Protein AF-A0A848X9R8-F1 (afdb_monomer)

Nearest PDB structures (foldseek):
  1lwm-assembly1_A  TM=9.128E-01  e=4.221E+00  Saccharomyces cerevisiae
  6qbt-assembly1_A  TM=9.382E-01  e=9.233E+00  Human T-lymphotropic virus 2
  3erm-assembly3_D-2  TM=7.927E-01  e=9.914E+00  Pseudomonas syringae pv. tomato

Mean predicted aligned error: 7.35 Å

Secondary structure (DSSP, 8-state):
-PPPPHHHHHHHHHS-HHHHHHHHHHHHHHHHHHHHHHHHHH-TTS-HHHHHHHHHHHHHHTT-

Radius of gyration: 15.7 Å; Cα contacts (8 Å, |Δi|>4): 14; chains: 1; bounding box: 36×24×35 Å

Sequence (64 aa):
MEAMSDAEVEILKALGPERKLAVMQSLIQQAFDLKEAWIGSQEPELPREEILVRVREQMAGAGT

Structure (mmCIF, N/CA/C/O backbone):
data_AF-A0A848X9R8-F1
#
_entry.id   AF-A0A848X9R8-F1
#
loop_
_atom_site.group_PDB
_atom_site.id
_atom_site.type_symbol
_atom_site.label_atom_id
_atom_site.label_alt_id
_atom_site.label_comp_id
_atom_site.label_asym_id
_atom_site.label_entity_id
_atom_site.label_seq_id
_atom_site.pdbx_PDB_ins_code
_atom_site.Cartn_x
_atom_site.Cartn_y
_atom_site.Cartn_z
_atom_site.occupancy
_atom_site.B_iso_or_equiv
_atom_site.auth_seq_id
_atom_site.auth_comp_id
_atom_site.auth_asym_id
_atom_site.auth_atom_id
_atom_site.pdbx_PDB_model_num
ATOM 1 N N . MET A 1 1 ? 13.366 -12.129 3.191 1.00 47.84 1 MET A N 1
ATOM 2 C CA . MET A 1 1 ? 13.076 -11.183 2.099 1.00 47.84 1 MET A CA 1
ATOM 3 C C . MET A 1 1 ? 13.969 -11.611 0.954 1.00 47.84 1 MET A C 1
ATOM 5 O O . MET A 1 1 ? 15.176 -11.449 1.074 1.00 47.84 1 MET A O 1
ATOM 9 N N . GLU A 1 2 ? 13.423 -12.314 -0.039 1.00 59.97 2 GLU A N 1
ATOM 10 C CA . GLU A 1 2 ? 14.208 -12.660 -1.230 1.00 59.97 2 GLU A CA 1
ATOM 11 C C . GLU A 1 2 ? 14.544 -11.363 -1.962 1.00 59.97 2 GLU A C 1
ATOM 13 O O . GLU A 1 2 ? 13.672 -10.520 -2.178 1.00 59.97 2 GLU A O 1
ATOM 18 N N . ALA A 1 3 ? 15.828 -11.165 -2.254 1.00 66.25 3 ALA A N 1
ATOM 19 C CA . ALA A 1 3 ? 16.256 -10.069 -3.102 1.00 66.25 3 ALA A CA 1
ATOM 20 C C . ALA A 1 3 ? 15.659 -10.292 -4.496 1.00 66.25 3 ALA A C 1
ATOM 22 O O . ALA A 1 3 ? 15.701 -11.414 -5.001 1.00 66.25 3 ALA A O 1
ATOM 23 N N . MET A 1 4 ? 15.105 -9.233 -5.094 1.00 71.62 4 MET A N 1
ATOM 24 C CA . MET A 1 4 ? 14.691 -9.256 -6.497 1.00 71.62 4 MET A CA 1
ATOM 25 C C . MET A 1 4 ? 15.827 -9.817 -7.348 1.00 71.62 4 MET A C 1
ATOM 27 O O . MET A 1 4 ? 16.981 -9.413 -7.187 1.00 71.62 4 MET A O 1
ATOM 31 N N . SER A 1 5 ? 15.493 -10.737 -8.244 1.00 82.38 5 SER A N 1
ATOM 32 C CA . SER A 1 5 ? 16.479 -11.307 -9.148 1.00 82.38 5 SER A CA 1
ATOM 33 C C . SER A 1 5 ? 17.019 -10.225 -10.085 1.00 82.38 5 SER A C 1
ATOM 35 O O . SER A 1 5 ? 16.298 -9.310 -10.495 1.00 82.38 5 SER A O 1
ATOM 37 N N . ASP A 1 6 ? 18.284 -10.352 -10.480 1.00 77.94 6 ASP A N 1
ATOM 38 C CA . ASP A 1 6 ? 18.915 -9.415 -11.417 1.00 77.94 6 ASP A CA 1
ATOM 39 C C . ASP A 1 6 ? 18.121 -9.299 -12.734 1.00 77.94 6 ASP A C 1
ATOM 41 O O . ASP A 1 6 ? 18.046 -8.230 -13.337 1.00 77.9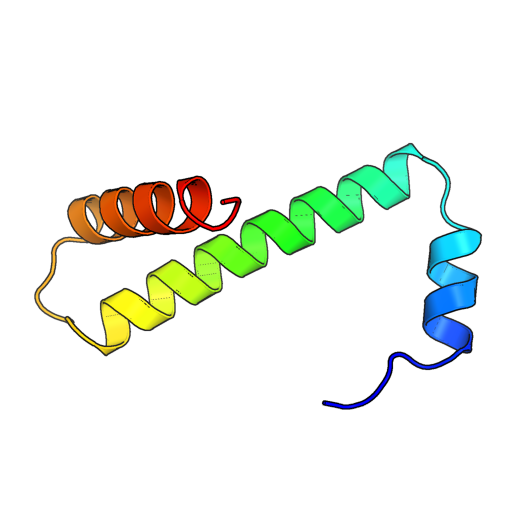4 6 ASP A O 1
ATOM 45 N N . ALA A 1 7 ? 17.439 -10.374 -13.142 1.00 76.94 7 ALA A N 1
ATOM 46 C CA . ALA A 1 7 ? 16.563 -10.390 -14.309 1.00 76.94 7 ALA A CA 1
ATOM 47 C C . ALA A 1 7 ? 15.340 -9.465 -14.161 1.00 76.94 7 ALA A C 1
ATOM 49 O O . ALA A 1 7 ? 14.987 -8.752 -15.101 1.00 76.94 7 ALA A O 1
ATOM 50 N N . GLU A 1 8 ? 14.702 -9.433 -12.990 1.00 77.81 8 GLU A N 1
ATOM 51 C CA . GLU A 1 8 ? 13.553 -8.555 -12.726 1.00 77.81 8 GLU A CA 1
ATOM 52 C C . GLU A 1 8 ? 13.970 -7.082 -12.702 1.00 77.81 8 GLU A C 1
ATOM 54 O O . GLU A 1 8 ? 13.248 -6.216 -13.203 1.00 77.81 8 GLU A O 1
ATOM 59 N N . VAL A 1 9 ? 15.167 -6.794 -12.185 1.00 76.19 9 VAL A N 1
ATOM 60 C CA . VAL A 1 9 ? 15.740 -5.444 -12.187 1.00 76.1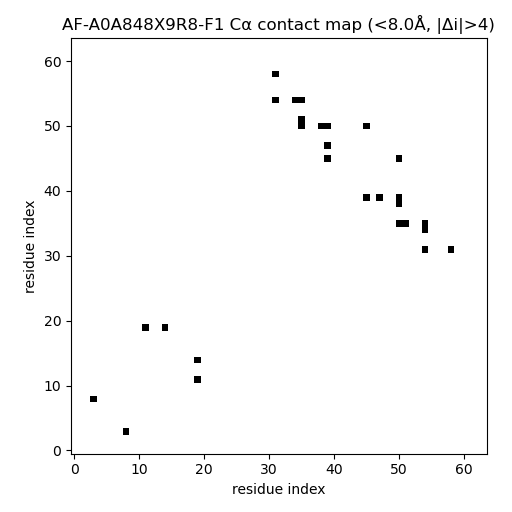9 9 VAL A CA 1
ATOM 61 C C . VAL A 1 9 ? 16.016 -4.966 -13.615 1.00 76.19 9 VAL A C 1
ATOM 63 O O . VAL A 1 9 ? 15.677 -3.829 -13.954 1.00 76.19 9 VAL A O 1
ATOM 66 N N . GLU A 1 10 ? 16.578 -5.815 -14.476 1.00 80.12 10 GLU A N 1
ATOM 67 C CA . GLU A 1 10 ? 16.827 -5.463 -15.880 1.00 80.12 10 GLU A CA 1
ATOM 68 C C . GLU A 1 10 ? 15.529 -5.264 -16.678 1.00 80.12 10 GLU A C 1
ATOM 70 O O . GLU A 1 10 ? 15.425 -4.315 -17.460 1.00 80.12 10 GLU A O 1
ATOM 75 N N . ILE A 1 11 ? 14.492 -6.068 -16.415 1.00 80.00 11 ILE A N 1
ATOM 76 C CA . ILE A 1 11 ? 13.156 -5.859 -16.994 1.00 80.00 11 ILE A CA 1
ATOM 77 C C . ILE A 1 11 ? 12.611 -4.485 -16.593 1.00 80.00 11 ILE A C 1
ATOM 79 O O . ILE A 1 11 ? 12.169 -3.727 -17.458 1.00 80.00 11 ILE A O 1
ATOM 83 N N . LEU A 1 12 ? 12.682 -4.126 -15.306 1.00 71.06 12 LEU A N 1
ATOM 84 C CA . LEU A 1 12 ? 12.227 -2.817 -14.832 1.00 71.06 12 LEU A CA 1
ATOM 85 C C . LEU A 1 12 ? 13.024 -1.670 -15.455 1.00 71.06 12 LEU A C 1
ATOM 87 O O . LEU A 1 12 ? 12.434 -0.647 -15.802 1.00 71.06 12 LEU A O 1
ATOM 91 N N . LYS A 1 13 ? 14.342 -1.814 -15.639 1.00 74.56 13 LYS A N 1
ATOM 92 C CA . LYS A 1 13 ? 15.170 -0.797 -16.307 1.00 74.56 13 LYS A CA 1
ATOM 93 C C . LYS A 1 13 ? 14.738 -0.577 -17.754 1.00 74.56 13 LYS A C 1
ATOM 95 O O . LYS A 1 13 ? 14.628 0.584 -18.157 1.00 74.56 13 LYS A O 1
ATOM 100 N N . ALA A 1 14 ? 14.428 -1.657 -18.474 1.00 79.06 14 ALA A N 1
ATOM 101 C CA . ALA A 1 14 ? 13.987 -1.641 -19.867 1.00 79.06 14 ALA A CA 1
ATOM 102 C C . ALA A 1 14 ? 12.562 -1.088 -20.072 1.00 79.06 14 ALA A C 1
ATOM 104 O O . ALA A 1 14 ? 12.193 -0.745 -21.197 1.00 79.06 14 ALA A O 1
ATOM 105 N N . LEU A 1 15 ? 11.754 -0.959 -19.011 1.00 80.44 15 LEU A N 1
ATOM 106 C CA . LEU A 1 15 ? 10.432 -0.341 -19.111 1.00 80.44 15 LEU A CA 1
ATOM 107 C C . LEU A 1 15 ? 10.533 1.154 -19.455 1.00 80.44 15 LEU A C 1
ATOM 109 O O . LEU A 1 15 ? 11.239 1.929 -18.798 1.00 80.44 15 LEU A O 1
ATOM 113 N N . GLY A 1 16 ? 9.747 1.576 -20.449 1.00 85.81 16 GLY A N 1
ATOM 114 C CA . GLY A 1 16 ? 9.518 2.991 -20.735 1.00 85.81 16 GLY A CA 1
ATOM 115 C C . GLY A 1 16 ? 8.829 3.716 -19.563 1.00 85.81 16 GLY A C 1
ATOM 116 O O . GLY A 1 16 ? 8.197 3.061 -18.725 1.00 85.81 16 GLY A O 1
ATOM 117 N N . PRO A 1 17 ? 8.917 5.058 -19.487 1.00 86.12 17 PRO A N 1
ATOM 118 C CA . PRO A 1 17 ? 8.403 5.844 -18.359 1.00 86.12 17 PRO A CA 1
ATOM 119 C C . PRO A 1 17 ? 6.931 5.578 -18.019 1.00 86.12 17 PRO A C 1
ATOM 121 O O . PRO A 1 17 ? 6.594 5.405 -16.850 1.00 86.12 17 PRO A O 1
ATOM 124 N N . GLU A 1 18 ? 6.067 5.462 -19.029 1.00 87.94 18 GLU A N 1
ATOM 125 C CA . GLU A 1 18 ? 4.637 5.178 -18.843 1.00 87.94 18 GLU A CA 1
ATOM 126 C C . GLU A 1 18 ? 4.403 3.834 -18.150 1.00 87.94 18 GLU A C 1
ATOM 128 O O . GLU A 1 18 ? 3.574 3.711 -17.251 1.00 87.94 18 GLU A O 1
ATOM 133 N N . ARG A 1 19 ? 5.185 2.819 -18.525 1.00 86.25 19 ARG A N 1
ATOM 134 C CA . ARG A 1 19 ? 5.035 1.478 -17.966 1.00 86.25 19 ARG A CA 1
ATOM 135 C C . ARG A 1 19 ? 5.607 1.381 -16.557 1.00 86.25 19 ARG A C 1
ATOM 137 O O . ARG A 1 19 ? 5.030 0.687 -15.727 1.00 86.25 19 ARG A O 1
ATOM 144 N N . LYS A 1 20 ? 6.675 2.128 -16.257 1.00 87.00 20 LYS A N 1
ATOM 145 C CA . LYS A 1 20 ? 7.169 2.307 -14.880 1.00 87.00 20 LYS A CA 1
ATOM 146 C C . LYS A 1 20 ? 6.114 2.970 -13.998 1.00 87.00 20 LYS A C 1
ATOM 148 O O . LYS A 1 20 ? 5.851 2.479 -12.906 1.00 87.00 20 LYS A O 1
ATOM 153 N N . LEU A 1 21 ? 5.474 4.035 -14.484 1.00 88.94 21 LEU A N 1
ATOM 154 C CA . LEU A 1 21 ? 4.403 4.711 -13.754 1.00 88.94 21 LEU A CA 1
ATOM 155 C C . LEU A 1 21 ? 3.225 3.768 -13.474 1.00 88.94 21 LEU A C 1
ATOM 157 O O . LEU A 1 21 ? 2.763 3.711 -12.339 1.00 88.94 21 LEU A O 1
ATOM 161 N N . ALA A 1 22 ? 2.796 2.986 -14.468 1.00 89.94 22 ALA A N 1
ATOM 162 C CA . ALA A 1 22 ? 1.727 2.003 -14.29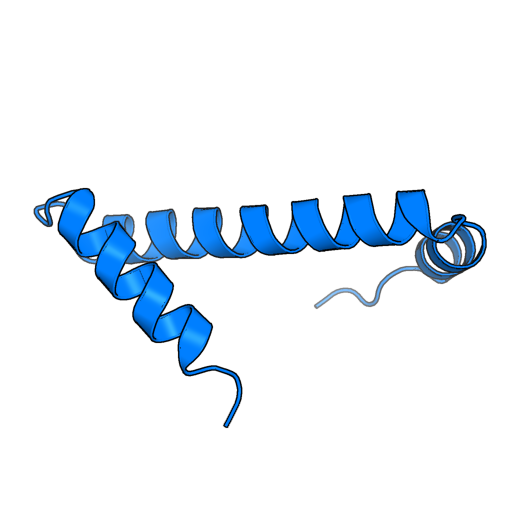4 1.00 89.94 22 ALA A CA 1
ATOM 163 C C . ALA A 1 22 ? 2.071 0.944 -13.230 1.00 89.94 22 ALA A C 1
ATOM 165 O O . ALA A 1 22 ? 1.232 0.612 -12.392 1.00 89.94 22 ALA A O 1
ATOM 166 N N . VAL A 1 23 ? 3.316 0.451 -13.213 1.00 89.56 23 VAL A N 1
ATOM 167 C CA . VAL A 1 23 ? 3.788 -0.479 -12.173 1.00 89.56 23 VAL A CA 1
ATOM 168 C C . VAL A 1 23 ? 3.751 0.183 -10.797 1.00 89.56 23 VAL A C 1
ATOM 170 O O . VAL A 1 23 ? 3.202 -0.398 -9.866 1.00 89.56 23 VAL A O 1
ATOM 173 N N . MET A 1 24 ? 4.268 1.407 -10.659 1.00 91.44 24 MET A N 1
ATOM 174 C CA . MET A 1 24 ? 4.239 2.119 -9.376 1.00 91.44 24 MET A CA 1
ATOM 175 C C . MET A 1 24 ? 2.809 2.347 -8.877 1.00 91.44 24 MET A C 1
ATOM 177 O O . MET A 1 24 ? 2.529 2.103 -7.708 1.00 91.44 24 MET A O 1
ATOM 181 N N . GLN A 1 25 ? 1.890 2.754 -9.755 1.00 93.56 25 GLN A N 1
ATOM 182 C CA . GLN A 1 25 ? 0.476 2.922 -9.411 1.00 93.56 25 GLN A CA 1
ATOM 183 C C . GLN A 1 25 ? -0.151 1.608 -8.932 1.00 93.56 25 GLN A C 1
ATOM 185 O O . GLN A 1 25 ? -0.841 1.595 -7.915 1.00 93.56 25 GLN A O 1
ATOM 190 N N . SER A 1 26 ? 0.139 0.496 -9.615 1.00 94.56 26 SER A N 1
ATOM 191 C CA . SE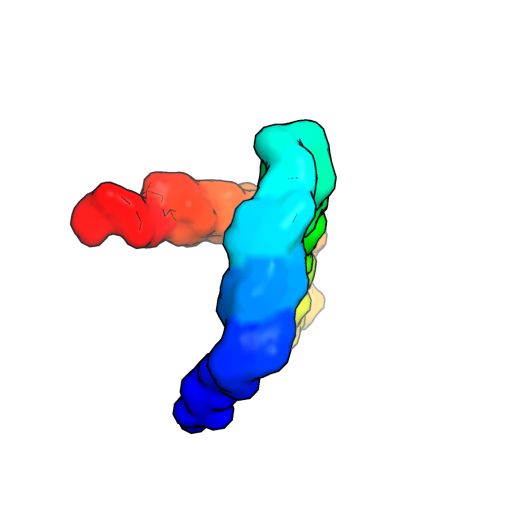R A 1 26 ? -0.329 -0.830 -9.202 1.00 94.56 26 SER A CA 1
ATOM 192 C C . SER A 1 26 ? 0.214 -1.233 -7.830 1.00 94.56 26 SER A C 1
ATOM 194 O O . SER A 1 26 ? -0.529 -1.769 -7.013 1.00 94.56 26 SER A O 1
ATOM 196 N N . LEU A 1 27 ? 1.498 -0.982 -7.560 1.00 93.00 27 LEU A N 1
ATOM 197 C CA . LEU A 1 27 ? 2.116 -1.305 -6.271 1.00 93.00 27 LEU A CA 1
ATOM 198 C C . LEU A 1 27 ? 1.530 -0.464 -5.133 1.00 93.00 27 LEU A C 1
ATOM 200 O O . LEU A 1 27 ? 1.269 -0.992 -4.055 1.00 93.00 27 LEU A O 1
A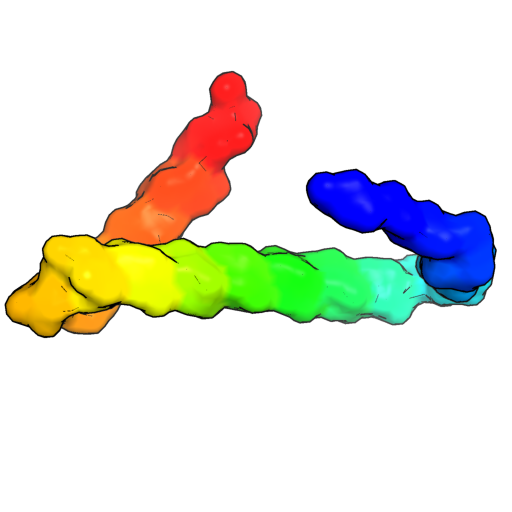TOM 204 N N . ILE A 1 28 ? 1.278 0.824 -5.380 1.00 91.81 28 ILE A N 1
ATOM 205 C CA . ILE A 1 28 ? 0.611 1.700 -4.412 1.00 91.81 28 ILE A CA 1
ATOM 206 C C . ILE A 1 28 ? -0.784 1.156 -4.096 1.00 91.81 28 ILE A C 1
ATOM 208 O O . ILE A 1 28 ? -1.114 1.012 -2.924 1.00 91.81 28 ILE A O 1
ATOM 212 N N . GLN A 1 29 ? -1.575 0.784 -5.107 1.00 94.19 29 GLN A N 1
ATOM 213 C CA . GLN A 1 29 ? -2.908 0.219 -4.878 1.00 94.19 29 GLN A CA 1
ATOM 214 C C . GLN A 1 29 ? -2.847 -1.064 -4.037 1.00 94.19 29 GLN A C 1
ATOM 216 O O . GLN A 1 29 ? -3.549 -1.173 -3.036 1.00 94.19 29 GLN A O 1
ATOM 221 N N . GLN A 1 30 ? -1.947 -1.991 -4.373 1.00 96.31 30 GLN A N 1
ATOM 222 C CA . GLN A 1 30 ? -1.774 -3.235 -3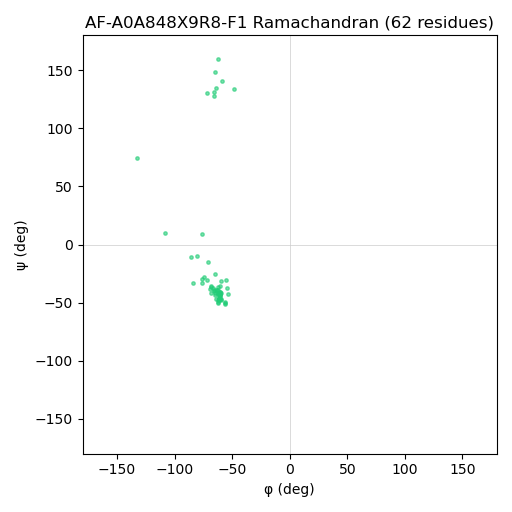.614 1.00 96.31 30 GLN A CA 1
ATOM 223 C C . GLN A 1 30 ? -1.369 -2.983 -2.155 1.00 96.31 30 GLN A C 1
ATOM 225 O O . GLN A 1 30 ? -1.804 -3.708 -1.261 1.00 96.31 30 GLN A O 1
ATOM 230 N N . ALA A 1 31 ? -0.563 -1.952 -1.888 1.00 94.56 31 ALA A N 1
ATOM 231 C CA . ALA A 1 31 ? -0.202 -1.577 -0.523 1.00 94.56 31 ALA A CA 1
ATOM 232 C C . ALA A 1 31 ? -1.417 -1.082 0.283 1.00 94.56 31 ALA A C 1
ATOM 234 O O . ALA A 1 31 ? -1.552 -1.426 1.459 1.00 94.56 31 ALA A O 1
ATOM 235 N N . PHE A 1 32 ? -2.314 -0.314 -0.345 1.00 95.00 32 PHE A N 1
ATOM 236 C CA . PHE A 1 32 ? -3.576 0.104 0.271 1.00 95.00 32 PHE A CA 1
ATOM 237 C C . PHE A 1 32 ? -4.485 -1.096 0.556 1.00 95.00 32 PHE A C 1
ATOM 239 O O . PHE A 1 32 ? -4.967 -1.225 1.681 1.00 95.00 32 PHE A O 1
ATOM 246 N N . ASP A 1 33 ? -4.652 -1.997 -0.414 1.00 96.12 33 ASP A N 1
ATOM 247 C CA . ASP A 1 33 ? -5.494 -3.191 -0.275 1.00 96.12 33 ASP A CA 1
ATOM 248 C C . ASP A 1 33 ? -4.989 -4.100 0.859 1.00 96.12 33 ASP A C 1
ATOM 250 O O . ASP A 1 33 ? -5.763 -4.583 1.689 1.00 96.12 33 ASP A O 1
ATOM 254 N N . LEU A 1 34 ? -3.667 -4.288 0.948 1.00 96.88 34 LEU A N 1
ATOM 255 C CA . LEU A 1 34 ? -3.049 -5.077 2.011 1.00 96.88 34 LEU A CA 1
ATOM 256 C C . LEU A 1 34 ? -3.263 -4.438 3.388 1.00 96.88 34 LEU A C 1
ATOM 258 O O . LEU A 1 34 ? -3.512 -5.146 4.365 1.00 96.88 34 LEU A O 1
ATOM 262 N N . LYS A 1 35 ? -3.182 -3.105 3.482 1.00 95.81 35 LYS A N 1
ATOM 263 C CA . LYS A 1 35 ? -3.431 -2.393 4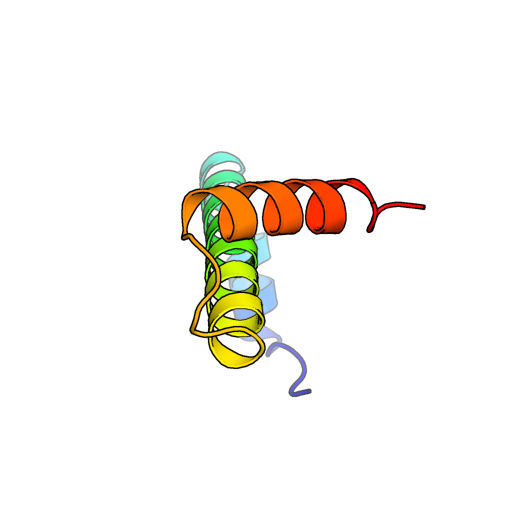.738 1.00 95.81 35 LYS A CA 1
ATOM 264 C C . LYS A 1 35 ? -4.905 -2.470 5.144 1.00 95.81 35 LYS A C 1
ATOM 266 O O . LYS A 1 35 ? -5.168 -2.710 6.320 1.00 95.81 35 LYS A O 1
ATOM 271 N N . GLU A 1 36 ? -5.842 -2.321 4.204 1.00 96.88 36 GLU A N 1
ATOM 272 C CA . GLU A 1 36 ? -7.283 -2.515 4.443 1.00 96.88 36 GLU A CA 1
ATOM 273 C C . GLU A 1 36 ? -7.545 -3.917 5.011 1.00 96.88 36 GLU A C 1
ATOM 275 O O . GLU A 1 36 ? -8.144 -4.046 6.080 1.00 96.88 36 GLU A O 1
ATOM 280 N N . ALA A 1 37 ? -7.017 -4.958 4.358 1.00 96.75 37 ALA A N 1
ATOM 281 C CA . ALA A 1 37 ? -7.164 -6.342 4.804 1.00 96.75 37 ALA A CA 1
ATOM 282 C C . ALA A 1 37 ? -6.537 -6.586 6.186 1.00 96.75 37 ALA A C 1
ATOM 284 O O . ALA A 1 37 ? -7.130 -7.265 7.026 1.00 96.75 37 ALA A O 1
ATOM 285 N N . TRP A 1 38 ? -5.357 -6.017 6.448 1.00 97.25 38 TRP A N 1
ATOM 286 C CA . TRP A 1 38 ? -4.699 -6.137 7.746 1.00 97.25 38 TRP A CA 1
ATOM 287 C C . TRP A 1 38 ? -5.537 -5.508 8.865 1.00 97.25 38 TRP A C 1
ATOM 289 O O . TRP A 1 38 ? -5.801 -6.188 9.854 1.00 97.25 38 TRP A O 1
ATOM 299 N N . ILE A 1 39 ? -6.020 -4.270 8.704 1.00 95.50 39 ILE A N 1
ATOM 300 C CA . ILE A 1 39 ? -6.878 -3.615 9.709 1.00 95.50 39 ILE A CA 1
ATOM 301 C C . ILE A 1 39 ? -8.171 -4.415 9.906 1.00 95.50 39 ILE A C 1
ATOM 303 O O . ILE A 1 39 ? -8.512 -4.735 11.042 1.00 95.50 39 ILE A O 1
ATOM 307 N N . GLY A 1 40 ? -8.844 -4.816 8.823 1.00 96.75 40 GLY A N 1
ATOM 308 C CA . GLY A 1 40 ? -10.061 -5.630 8.912 1.00 96.75 40 GLY A CA 1
ATOM 309 C C . GLY A 1 40 ? -9.840 -6.975 9.612 1.00 96.75 40 GLY A C 1
ATOM 310 O O . GLY A 1 40 ? -10.728 -7.464 10.302 1.00 96.75 40 GLY A O 1
ATOM 311 N N . SER A 1 41 ? -8.641 -7.560 9.501 1.00 96.88 41 SER A N 1
ATOM 312 C CA . SER A 1 41 ? -8.292 -8.790 10.225 1.00 96.88 41 SER A CA 1
ATOM 313 C C . SER A 1 41 ? -8.094 -8.583 11.731 1.00 96.88 41 SER A C 1
ATOM 315 O O . SER A 1 41 ? -8.331 -9.507 12.505 1.00 96.88 4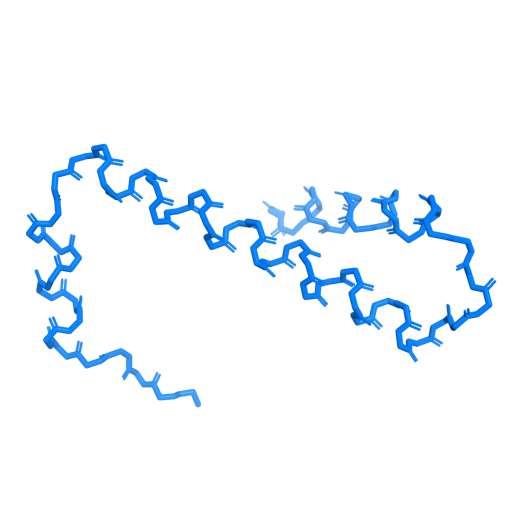1 SER A O 1
ATOM 317 N N . GLN A 1 42 ? -7.639 -7.396 12.146 1.00 96.25 42 GLN A N 1
ATOM 318 C CA . GLN A 1 42 ? -7.423 -7.053 13.554 1.00 96.25 42 GLN A CA 1
ATOM 319 C C . GLN A 1 42 ? -8.717 -6.583 14.228 1.00 96.25 42 GLN A C 1
ATOM 321 O O . GLN A 1 42 ? -8.923 -6.844 15.411 1.00 96.25 42 GLN A O 1
ATOM 326 N N . GLU A 1 43 ? -9.592 -5.911 13.475 1.00 95.44 43 GLU A N 1
ATOM 327 C CA . GLU A 1 43 ? -10.831 -5.303 13.966 1.00 95.44 43 GLU A CA 1
ATOM 328 C C . GLU A 1 43 ? -12.026 -5.664 13.052 1.00 95.44 43 GLU A C 1
ATOM 330 O O . GLU A 1 43 ? -12.501 -4.814 12.298 1.00 95.44 43 GLU A O 1
ATOM 335 N N . PRO A 1 44 ? -12.548 -6.909 13.102 1.00 94.00 44 PRO A N 1
ATOM 336 C CA . PRO A 1 44 ? -13.581 -7.382 12.167 1.00 94.00 44 PRO A CA 1
ATOM 337 C C . PRO A 1 44 ? -14.930 -6.657 12.267 1.00 94.00 44 PRO A C 1
ATOM 339 O O . PRO A 1 44 ? -15.687 -6.624 11.301 1.00 94.00 44 PRO A O 1
ATOM 342 N N . GLU A 1 45 ? -15.234 -6.090 13.436 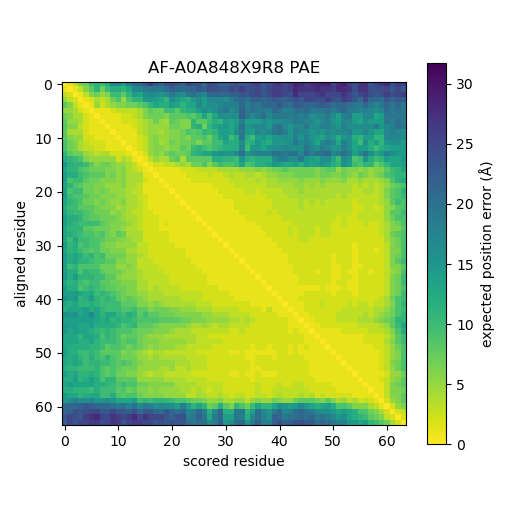1.00 96.50 45 GLU A N 1
ATOM 343 C CA . GLU A 1 45 ? -16.472 -5.342 13.704 1.00 96.50 45 GLU A CA 1
ATOM 344 C C . GLU A 1 45 ? -16.410 -3.898 13.173 1.00 96.50 45 GLU A C 1
ATOM 346 O O . GLU A 1 45 ? -17.412 -3.180 13.187 1.00 96.50 45 GLU A O 1
ATOM 351 N N . LEU A 1 46 ? -15.228 -3.439 12.743 1.00 96.06 46 LEU A N 1
ATOM 352 C CA . LEU A 1 46 ? -15.025 -2.060 12.326 1.00 96.06 46 LEU A CA 1
ATOM 353 C C . LEU A 1 46 ? -15.727 -1.804 10.980 1.00 96.06 46 LEU A C 1
ATOM 355 O O . LEU A 1 46 ? -15.518 -2.555 10.020 1.00 96.06 46 LEU A O 1
ATOM 359 N N . PRO A 1 47 ? -16.525 -0.728 10.852 1.00 96.75 47 PRO A N 1
ATOM 360 C CA . PRO A 1 47 ? -17.129 -0.372 9.579 1.00 96.75 47 PRO A CA 1
ATOM 361 C C . PRO A 1 47 ? -16.063 -0.124 8.511 1.00 96.75 47 PRO A C 1
ATOM 363 O O . PRO A 1 47 ? -15.043 0.524 8.757 1.00 96.75 47 PRO A O 1
ATOM 366 N N . ARG A 1 48 ? -16.330 -0.575 7.281 1.00 93.19 48 ARG A N 1
ATOM 367 C CA . ARG A 1 48 ? -15.392 -0.422 6.159 1.00 93.19 48 ARG A CA 1
ATOM 368 C C . ARG A 1 48 ? -14.955 1.028 5.934 1.00 93.19 48 ARG A C 1
ATOM 370 O O . ARG A 1 48 ? -13.799 1.277 5.609 1.00 93.19 48 ARG A O 1
ATOM 377 N N . GLU A 1 49 ? -15.860 1.986 6.106 1.00 96.31 49 GLU A N 1
ATOM 378 C CA . GLU A 1 49 ? -15.553 3.413 5.948 1.00 96.31 49 GLU A CA 1
ATOM 379 C C . GLU A 1 49 ? -14.478 3.885 6.935 1.00 96.31 49 GLU A C 1
ATOM 381 O O . GLU A 1 49 ? -13.555 4.597 6.539 1.00 96.31 49 GLU A O 1
ATOM 386 N N . GLU A 1 50 ? -14.534 3.424 8.185 1.00 96.50 50 GLU A N 1
ATOM 387 C CA . GLU A 1 50 ? -13.525 3.739 9.199 1.00 96.50 50 GLU A CA 1
ATOM 388 C C . GLU A 1 50 ? -12.185 3.064 8.899 1.00 96.50 50 GLU A C 1
ATOM 390 O O . GLU A 1 50 ? -11.134 3.692 9.053 1.00 96.50 50 GLU A O 1
ATOM 395 N N . ILE A 1 51 ? -12.205 1.823 8.394 1.00 95.94 51 ILE A N 1
ATOM 396 C CA . ILE A 1 51 ? -10.994 1.144 7.914 1.00 95.94 51 ILE A CA 1
ATOM 397 C C . ILE A 1 51 ? -10.310 2.001 6.841 1.00 95.94 51 ILE A C 1
ATOM 399 O O . ILE A 1 51 ? -9.117 2.283 6.947 1.00 95.94 51 ILE A O 1
ATOM 403 N N . LEU A 1 52 ? -11.056 2.482 5.841 1.00 94.75 52 LEU A N 1
ATOM 404 C CA . LEU A 1 52 ? -10.507 3.293 4.749 1.00 94.75 52 LEU A CA 1
ATOM 405 C C . LEU A 1 52 ? -9.910 4.625 5.229 1.00 94.75 52 LEU A C 1
ATOM 407 O O . LEU A 1 52 ? -8.885 5.058 4.695 1.00 94.75 52 LEU A O 1
ATOM 411 N N . VAL A 1 53 ? -10.518 5.272 6.229 1.00 95.12 53 VAL A N 1
ATOM 412 C CA . VAL A 1 53 ? -9.960 6.485 6.851 1.00 95.12 53 VAL A CA 1
ATOM 413 C C . VAL A 1 53 ? -8.611 6.172 7.499 1.00 95.12 53 VAL A C 1
ATOM 415 O O . VAL A 1 53 ? -7.617 6.821 7.169 1.00 95.12 53 VAL A O 1
ATOM 418 N N . ARG A 1 54 ? -8.535 5.116 8.318 1.00 94.31 54 ARG A N 1
ATOM 419 C CA . ARG A 1 54 ? -7.287 4.712 8.987 1.00 94.31 54 ARG A CA 1
ATOM 420 C C . ARG A 1 54 ? -6.193 4.303 8.003 1.00 94.31 54 ARG A C 1
ATOM 422 O O . ARG A 1 54 ? -5.031 4.645 8.213 1.00 94.31 54 ARG A O 1
ATOM 429 N N . VAL A 1 55 ? -6.542 3.601 6.919 1.00 94.88 55 VAL A N 1
ATOM 430 C CA . VAL A 1 55 ? -5.590 3.276 5.842 1.00 94.88 55 VAL A CA 1
ATOM 431 C C . VAL A 1 55 ? -4.974 4.567 5.300 1.00 94.88 55 VAL A C 1
ATOM 433 O O . VAL A 1 55 ? -3.752 4.676 5.237 1.00 94.88 55 VAL A O 1
ATOM 436 N N . ARG A 1 56 ? -5.789 5.572 4.953 1.00 92.12 56 ARG A N 1
ATOM 437 C CA . ARG A 1 56 ? -5.290 6.846 4.406 1.00 92.12 56 ARG A CA 1
ATOM 438 C C . ARG A 1 56 ? -4.384 7.584 5.387 1.00 92.12 56 ARG A C 1
ATOM 440 O O . ARG A 1 56 ? -3.328 8.050 4.975 1.00 92.12 56 ARG A O 1
ATOM 447 N N . GLU A 1 57 ? -4.765 7.662 6.658 1.00 92.44 57 GLU A N 1
ATOM 448 C CA . GLU A 1 57 ? -3.968 8.326 7.696 1.00 92.44 57 GLU A CA 1
ATOM 449 C C . GLU A 1 57 ? -2.602 7.655 7.884 1.00 92.44 57 GLU A C 1
ATOM 451 O O . GLU A 1 57 ? -1.568 8.324 7.877 1.00 92.44 57 GLU A O 1
ATOM 456 N N . GLN A 1 58 ? -2.574 6.322 7.975 1.00 90.31 58 GLN A N 1
ATOM 457 C CA . GLN A 1 58 ? -1.330 5.570 8.150 1.00 90.31 58 GLN A CA 1
ATOM 458 C C . GLN A 1 58 ? -0.426 5.634 6.915 1.00 90.31 58 GLN A C 1
ATOM 460 O O . GLN A 1 58 ? 0.793 5.703 7.052 1.00 90.31 58 GLN A O 1
ATOM 465 N N . MET A 1 59 ? -1.007 5.625 5.714 1.00 87.38 59 MET A N 1
ATOM 466 C CA . MET A 1 59 ? -0.245 5.729 4.467 1.00 87.38 59 MET A CA 1
ATOM 467 C C . MET A 1 59 ? 0.274 7.155 4.220 1.00 87.38 59 MET A C 1
ATOM 469 O O . MET A 1 59 ? 1.327 7.313 3.609 1.00 87.38 59 MET A O 1
ATOM 473 N N . ALA A 1 60 ? -0.412 8.189 4.722 1.00 84.38 60 ALA A N 1
ATOM 474 C CA . ALA A 1 60 ? 0.047 9.579 4.659 1.00 84.38 60 ALA A CA 1
ATOM 475 C C . ALA A 1 60 ? 1.155 9.899 5.683 1.00 84.38 60 ALA A C 1
ATOM 477 O O . ALA A 1 60 ? 1.999 10.753 5.421 1.00 84.38 60 ALA A O 1
ATOM 478 N N . GLY A 1 61 ? 1.167 9.215 6.835 1.00 66.94 61 GLY A N 1
ATOM 479 C CA . GLY A 1 61 ? 2.142 9.423 7.914 1.00 66.94 61 GLY A CA 1
ATOM 480 C C . GLY A 1 61 ? 3.458 8.642 7.787 1.00 66.94 61 GLY A C 1
ATOM 481 O O . GLY A 1 61 ? 4.400 8.930 8.512 1.00 66.94 61 GLY A O 1
ATOM 482 N N . ALA A 1 62 ? 3.569 7.679 6.866 1.00 58.34 62 ALA A N 1
ATOM 483 C CA . ALA A 1 62 ? 4.759 6.828 6.717 1.00 58.34 62 ALA A CA 1
ATOM 484 C C . ALA A 1 62 ? 5.971 7.515 6.037 1.00 58.34 62 ALA A C 1
ATOM 486 O O . ALA A 1 62 ? 6.941 6.843 5.687 1.00 58.34 62 ALA A O 1
ATOM 487 N N . GLY A 1 63 ? 5.907 8.833 5.814 1.00 52.91 63 GLY A N 1
ATOM 488 C CA . GLY A 1 63 ? 6.926 9.629 5.120 1.00 52.91 63 GLY A CA 1
ATOM 489 C C . GLY A 1 63 ? 7.754 10.578 5.998 1.00 52.91 63 GLY A C 1
ATOM 490 O O . GLY A 1 63 ? 8.461 11.408 5.429 1.00 52.91 63 GLY A O 1
ATOM 491 N N . THR A 1 64 ? 7.659 10.502 7.333 1.00 44.38 64 THR A N 1
ATOM 492 C CA . THR A 1 64 ? 8.496 11.282 8.274 1.00 44.38 64 THR A CA 1
ATOM 493 C C . THR A 1 64 ? 9.550 10.431 8.955 1.00 44.38 64 THR A C 1
ATOM 495 O O . THR A 1 64 ? 9.155 9.368 9.486 1.00 44.38 64 THR A O 1
#

pLDDT: mean 86.28, std 12.8, range [44.38, 97.25]

Foldseek 3Di:
DDDPDPVVVVVLVPDDPVVVVVVVVVVVVVLLVVQLVVVCVVPVVDDSVVSNVVSVVVVVPPPD

Solvent-accessible surface area (backbone atoms only — not comparable to full-atom values): 3853 Å² total; per-residue (Å²): 130,84,75,81,51,73,66,59,53,51,54,60,67,71,44,53,72,70,57,49,49,52,49,52,53,52,52,54,51,52,53,50,54,52,44,43,52,51,51,43,71,76,41,73,87,58,56,68,70,58,46,54,51,52,43,51,53,56,68,67,57,73,80,117